Protein AF-X1IYI1-F1 (afdb_monomer)

Secondary structure (DSSP, 8-state):
--HHHHHHHHHHHHHHHHHHHHHHHHHHHHHH-SB-TTSSB--TT-SS-HHHHHHS-HHHHHHTTSPTTTTHHHHHHHHHHHHT-

Structure (mmCIF, N/CA/C/O backbone):
data_AF-X1IYI1-F1
#
_entry.id   AF-X1IYI1-F1
#
loop_
_atom_site.group_PDB
_atom_site.id
_atom_site.type_symbol
_atom_site.label_atom_id
_atom_site.label_alt_id
_atom_site.label_comp_id
_atom_site.label_asym_id
_atom_site.label_entity_id
_atom_site.label_seq_id
_atom_site.pdbx_PDB_ins_code
_atom_site.Cartn_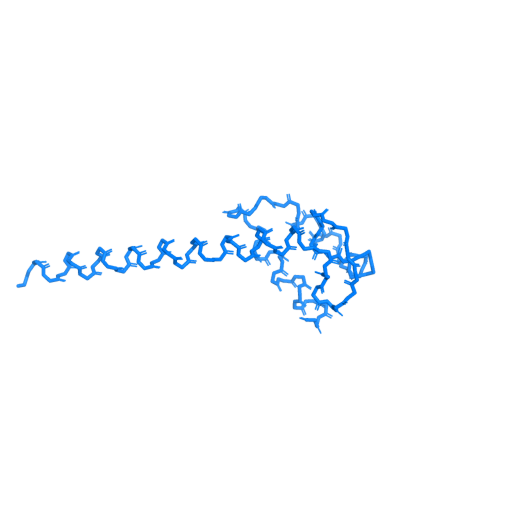x
_atom_site.Cartn_y
_atom_site.Cartn_z
_atom_site.occupancy
_atom_site.B_iso_or_equiv
_atom_site.auth_seq_id
_atom_site.auth_comp_id
_atom_site.auth_asym_id
_atom_site.auth_atom_id
_atom_site.pdbx_PDB_model_num
ATOM 1 N N . GLY A 1 1 ? 2.134 32.873 -31.382 1.00 56.72 1 GLY A N 1
ATOM 2 C CA . GLY A 1 1 ? 1.916 31.482 -31.835 1.00 56.72 1 GLY A CA 1
ATOM 3 C C . GLY A 1 1 ? 3.157 30.590 -31.949 1.00 56.72 1 GLY A C 1
ATOM 4 O O . GLY A 1 1 ? 3.214 29.820 -32.886 1.00 56.72 1 GLY A O 1
ATOM 5 N N . LYS A 1 2 ? 4.096 30.587 -30.991 1.00 51.59 2 LYS A N 1
ATOM 6 C CA . LYS A 1 2 ? 5.068 29.479 -30.757 1.00 51.59 2 LYS A CA 1
ATOM 7 C C . LYS A 1 2 ? 5.401 29.405 -29.258 1.00 51.59 2 LYS A C 1
ATOM 9 O O . LYS A 1 2 ? 5.211 28.380 -28.617 1.00 51.59 2 LYS A O 1
ATOM 14 N N . ILE A 1 3 ? 5.663 30.581 -28.688 1.00 59.62 3 ILE A N 1
ATOM 15 C CA . ILE A 1 3 ? 5.925 30.853 -27.262 1.00 59.62 3 ILE A CA 1
ATOM 16 C C . ILE A 1 3 ? 4.841 30.329 -26.290 1.00 59.62 3 ILE A C 1
ATOM 18 O O . ILE A 1 3 ? 5.154 29.854 -25.200 1.00 59.62 3 ILE A O 1
ATOM 22 N N . GLU A 1 4 ? 3.556 30.398 -26.659 1.00 54.19 4 GLU A N 1
ATOM 23 C CA . GLU A 1 4 ? 2.451 29.922 -25.803 1.00 54.19 4 GLU A CA 1
ATOM 24 C C . GLU A 1 4 ? 2.322 28.392 -25.767 1.00 54.19 4 GLU A C 1
ATOM 26 O O . GLU A 1 4 ? 1.936 27.838 -24.737 1.00 54.19 4 GLU A O 1
ATOM 31 N N . GLY A 1 5 ? 2.673 27.699 -26.857 1.00 53.12 5 GLY A N 1
ATOM 32 C CA . GLY A 1 5 ? 2.664 26.233 -26.915 1.00 53.12 5 GLY A CA 1
ATOM 33 C C . GLY A 1 5 ? 3.762 25.623 -26.042 1.00 53.12 5 GLY A C 1
ATOM 34 O O . GLY A 1 5 ? 3.513 24.679 -25.293 1.00 53.12 5 GLY A O 1
ATOM 35 N N . GLU A 1 6 ? 4.953 26.227 -26.053 1.00 57.56 6 GLU A N 1
ATOM 36 C CA . GLU A 1 6 ? 6.094 25.793 -25.238 1.00 57.56 6 GLU A CA 1
ATOM 37 C C . GLU A 1 6 ? 5.871 26.042 -23.739 1.00 57.56 6 GLU A C 1
ATOM 39 O O . GLU A 1 6 ? 6.167 25.174 -22.912 1.00 57.56 6 GLU A O 1
ATOM 44 N N . ARG A 1 7 ? 5.273 27.187 -23.367 1.00 61.66 7 ARG A N 1
ATOM 45 C CA . ARG A 1 7 ? 4.893 27.474 -21.971 1.00 61.66 7 ARG A CA 1
ATOM 46 C C . ARG A 1 7 ? 3.849 26.492 -21.443 1.00 61.66 7 ARG A C 1
ATOM 48 O O . ARG A 1 7 ? 4.035 25.964 -20.349 1.00 61.66 7 ARG A O 1
ATOM 55 N N . LYS A 1 8 ? 2.793 26.202 -22.214 1.00 61.78 8 LYS A N 1
ATOM 56 C CA . LYS A 1 8 ? 1.764 25.222 -21.818 1.00 61.78 8 LYS A CA 1
ATOM 57 C C . LYS A 1 8 ? 2.354 23.820 -21.645 1.00 61.78 8 LYS A C 1
ATOM 59 O O . LYS A 1 8 ? 2.086 23.180 -20.632 1.00 61.78 8 LYS A O 1
ATOM 64 N N . GLY A 1 9 ? 3.224 23.383 -22.559 1.00 62.78 9 GLY A N 1
ATOM 65 C CA . GLY A 1 9 ? 3.914 22.094 -22.454 1.00 62.78 9 GLY A CA 1
ATOM 66 C C . GLY A 1 9 ? 4.807 21.978 -21.212 1.00 62.78 9 GLY A C 1
ATOM 67 O O . GLY A 1 9 ? 4.819 20.937 -20.558 1.00 62.78 9 GLY A O 1
ATOM 68 N N . LYS A 1 10 ? 5.517 23.050 -20.837 1.00 60.50 10 LYS A N 1
ATOM 69 C CA . LYS A 1 10 ? 6.390 23.064 -19.650 1.00 60.50 10 LYS A CA 1
ATOM 70 C C . LYS A 1 10 ? 5.598 23.060 -18.337 1.00 60.50 10 LYS A C 1
ATOM 72 O O . LYS A 1 10 ? 5.950 22.326 -17.420 1.00 60.50 10 LYS A O 1
ATOM 77 N N . ILE A 1 11 ? 4.500 23.816 -18.271 1.00 63.91 11 ILE A N 1
ATOM 78 C CA . ILE A 1 11 ? 3.597 23.833 -17.108 1.00 63.91 11 ILE A CA 1
ATOM 79 C C . ILE A 1 11 ? 2.941 22.461 -16.919 1.00 63.91 11 ILE A C 1
ATOM 81 O O . ILE A 1 11 ? 2.895 21.952 -15.804 1.00 63.91 11 ILE A O 1
ATOM 85 N N . MET A 1 12 ? 2.488 21.830 -18.005 1.00 60.66 12 MET A N 1
ATOM 86 C CA . MET A 1 12 ? 1.837 20.521 -17.948 1.00 60.66 12 MET A CA 1
ATOM 87 C C . MET A 1 12 ? 2.812 19.413 -17.525 1.00 60.66 12 MET A C 1
ATOM 89 O O . MET A 1 12 ? 2.459 18.593 -16.684 1.00 60.66 12 MET A O 1
ATOM 93 N N . LYS A 1 13 ? 4.063 19.442 -18.009 1.00 62.06 13 LYS A N 1
ATOM 94 C CA . LYS A 1 13 ? 5.127 18.531 -17.552 1.00 62.06 13 LYS A CA 1
ATOM 95 C C . LYS A 1 13 ? 5.485 18.734 -16.078 1.00 62.06 13 LYS A C 1
ATOM 97 O O . LYS A 1 13 ? 5.575 17.756 -15.351 1.00 62.06 13 LYS A O 1
ATOM 102 N N . ASN A 1 14 ? 5.636 19.976 -15.617 1.00 61.69 14 ASN A N 1
ATOM 103 C CA . ASN A 1 14 ? 5.915 20.252 -14.203 1.00 61.69 14 ASN A CA 1
ATOM 104 C C . ASN A 1 14 ? 4.761 19.810 -13.297 1.00 61.69 14 ASN A C 1
ATOM 106 O O . ASN A 1 14 ? 5.002 19.213 -12.254 1.00 61.69 14 ASN A O 1
ATOM 110 N N . LYS A 1 15 ? 3.515 20.024 -13.732 1.00 58.16 15 LYS A N 1
ATOM 111 C CA . LYS A 1 15 ? 2.330 19.555 -13.012 1.00 58.16 15 LYS A CA 1
ATOM 112 C C . LYS A 1 15 ? 2.273 18.026 -12.950 1.00 58.16 15 LYS A C 1
ATOM 114 O O . LYS A 1 15 ? 1.976 17.490 -11.895 1.00 58.16 15 LYS A O 1
ATOM 119 N N . LEU A 1 16 ? 2.611 17.326 -14.038 1.00 60.91 16 LEU A N 1
ATOM 120 C CA . LEU A 1 16 ? 2.726 15.860 -14.056 1.00 60.91 16 LEU A CA 1
ATOM 121 C C . LEU A 1 16 ? 3.829 15.351 -13.114 1.00 60.91 16 LEU A C 1
ATOM 123 O O . LEU A 1 16 ? 3.617 14.368 -12.417 1.00 60.91 16 LEU A O 1
ATOM 127 N N . ILE A 1 17 ? 4.976 16.034 -13.044 1.00 61.22 17 ILE A N 1
ATOM 128 C CA . ILE A 1 17 ? 6.066 15.697 -12.110 1.00 61.22 17 ILE A CA 1
ATOM 129 C C . ILE A 1 17 ? 5.631 15.911 -10.652 1.00 61.22 17 ILE A C 1
ATOM 131 O O . ILE A 1 17 ? 5.955 15.101 -9.788 1.00 61.22 17 ILE A O 1
ATOM 135 N N . GLU A 1 18 ? 4.900 16.987 -10.363 1.00 56.59 18 GLU A N 1
ATOM 136 C CA . GLU A 1 18 ? 4.365 17.253 -9.023 1.00 56.59 18 GLU A CA 1
ATOM 137 C C . GLU A 1 18 ? 3.261 16.274 -8.616 1.00 56.59 18 GLU A C 1
ATOM 139 O O . GLU A 1 18 ? 3.228 15.876 -7.455 1.00 56.59 18 GLU A O 1
ATOM 144 N N . ILE A 1 19 ? 2.387 15.870 -9.545 1.00 58.53 19 ILE A N 1
ATOM 145 C CA . ILE A 1 19 ? 1.377 14.825 -9.316 1.00 58.53 19 ILE A CA 1
ATOM 146 C C . ILE A 1 19 ? 2.080 13.504 -8.983 1.00 58.53 19 ILE A C 1
ATOM 148 O O . ILE A 1 19 ? 1.877 12.973 -7.900 1.00 58.53 19 ILE A O 1
ATOM 152 N N . ASN A 1 20 ? 3.036 13.082 -9.813 1.00 64.75 20 ASN A N 1
ATOM 153 C CA . ASN A 1 20 ? 3.781 11.837 -9.610 1.00 64.75 20 ASN A CA 1
ATOM 154 C C . ASN A 1 20 ? 4.579 11.832 -8.280 1.00 64.75 20 ASN A C 1
ATOM 156 O O . ASN A 1 20 ? 4.664 10.832 -7.575 1.00 64.75 20 ASN A O 1
ATOM 160 N N . ARG A 1 21 ? 5.107 12.992 -7.854 1.00 60.88 21 ARG A N 1
ATOM 161 C CA . ARG A 1 21 ? 5.739 13.137 -6.526 1.00 60.88 21 ARG A CA 1
ATOM 162 C C . ARG A 1 21 ? 4.755 13.069 -5.358 1.00 60.88 21 ARG A C 1
ATOM 164 O O . ARG A 1 21 ? 5.155 12.649 -4.272 1.00 60.88 21 ARG A O 1
ATOM 171 N N . LYS A 1 22 ? 3.517 13.536 -5.535 1.00 59.94 22 LYS A N 1
ATOM 172 C CA . LYS A 1 22 ? 2.479 13.439 -4.498 1.00 59.94 22 LYS A CA 1
ATOM 173 C C . LYS A 1 22 ? 2.026 11.996 -4.316 1.00 59.94 22 LYS A C 1
ATOM 175 O O . LYS A 1 22 ? 1.884 11.576 -3.171 1.00 59.94 22 LYS A O 1
ATOM 180 N N . ASP A 1 23 ? 1.914 11.254 -5.410 1.00 77.56 23 ASP A N 1
ATOM 181 C CA . ASP A 1 23 ? 1.553 9.838 -5.391 1.00 77.56 23 ASP A CA 1
ATOM 182 C C . ASP A 1 23 ? 2.635 9.031 -4.660 1.00 77.56 23 ASP A C 1
ATOM 184 O O . ASP A 1 23 ? 2.338 8.335 -3.692 1.00 77.56 23 ASP A O 1
ATOM 188 N N . TRP A 1 24 ? 3.916 9.261 -4.981 1.00 88.56 24 TRP A N 1
ATOM 189 C CA . TRP A 1 24 ? 5.037 8.627 -4.274 1.00 88.56 24 TRP A CA 1
ATOM 190 C C . TRP A 1 24 ? 4.972 8.797 -2.753 1.00 88.56 24 TRP A C 1
ATOM 192 O O . TRP A 1 24 ? 5.183 7.851 -1.992 1.00 88.56 24 TRP A O 1
ATOM 202 N N . LYS A 1 25 ? 4.722 10.030 -2.293 1.00 90.56 25 LYS A N 1
ATOM 203 C CA . LYS A 1 25 ? 4.708 10.326 -0.861 1.00 90.56 25 LYS A CA 1
ATOM 204 C C . LYS A 1 25 ? 3.561 9.611 -0.153 1.00 90.56 25 LYS A C 1
ATOM 206 O O . LYS A 1 25 ? 3.784 9.119 0.946 1.0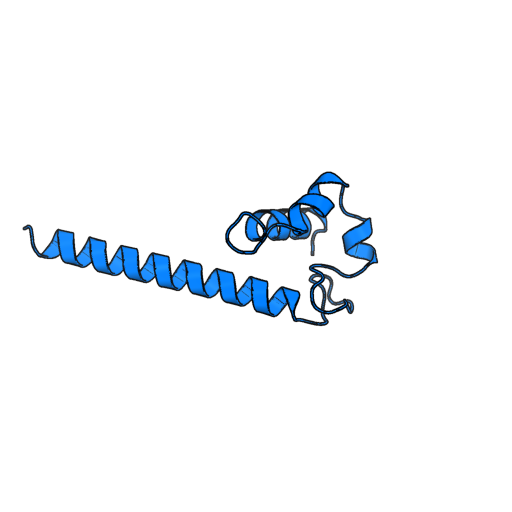0 90.56 25 LYS A O 1
ATOM 211 N N . PHE A 1 26 ? 2.389 9.517 -0.781 1.00 93.44 26 PHE A N 1
ATOM 212 C CA . PHE A 1 26 ? 1.275 8.751 -0.230 1.00 93.44 26 PHE A CA 1
ATOM 213 C C . PHE A 1 26 ? 1.671 7.291 0.011 1.00 93.44 26 PHE A C 1
ATOM 215 O O . PHE A 1 26 ? 1.562 6.817 1.137 1.00 93.44 26 PHE A O 1
ATOM 222 N N . TYR A 1 27 ? 2.208 6.608 -1.003 1.00 94.06 27 TYR A N 1
ATOM 223 C CA . TYR A 1 27 ? 2.589 5.196 -0.884 1.00 94.06 27 TYR A CA 1
ATOM 224 C C . TYR A 1 27 ? 3.729 4.965 0.110 1.00 94.06 27 TYR A C 1
ATOM 226 O O . TYR A 1 27 ? 3.742 3.971 0.834 1.00 94.06 27 TYR A O 1
ATOM 234 N N . TYR A 1 28 ? 4.677 5.899 0.189 1.00 94.62 28 TYR A N 1
ATOM 235 C CA . TYR A 1 28 ? 5.728 5.845 1.199 1.00 94.62 28 TYR A CA 1
ATOM 236 C C . TYR A 1 28 ? 5.171 6.004 2.620 1.00 94.62 28 TYR A C 1
ATOM 238 O O . TYR A 1 28 ? 5.541 5.246 3.517 1.00 94.62 28 TYR A O 1
ATOM 246 N N . ASP A 1 29 ? 4.290 6.984 2.832 1.00 94.69 29 ASP A N 1
ATOM 247 C CA . ASP A 1 29 ? 3.684 7.240 4.138 1.00 94.69 29 ASP A CA 1
ATOM 248 C C . ASP A 1 29 ? 2.769 6.076 4.554 1.00 94.69 29 ASP A C 1
ATOM 250 O O . ASP A 1 29 ? 2.824 5.650 5.705 1.00 94.69 29 ASP A O 1
ATOM 254 N N . GLU A 1 30 ? 2.003 5.508 3.617 1.00 94.75 30 GLU A N 1
ATOM 255 C CA . GLU A 1 30 ? 1.209 4.293 3.820 1.00 94.75 30 GLU A CA 1
ATOM 256 C C . GLU A 1 30 ? 2.099 3.151 4.301 1.00 94.75 30 GLU A C 1
ATOM 258 O O . GLU A 1 30 ? 1.854 2.609 5.376 1.00 94.75 30 GLU A O 1
ATOM 263 N N . LEU A 1 31 ? 3.184 2.834 3.587 1.00 95.19 31 LEU A N 1
ATOM 264 C CA . LEU A 1 31 ? 4.093 1.762 3.988 1.00 95.19 31 LEU A CA 1
ATOM 265 C C . LEU A 1 31 ? 4.672 1.996 5.382 1.00 95.19 31 LEU A C 1
ATOM 267 O O . LEU A 1 31 ? 4.827 1.044 6.142 1.00 95.19 31 LEU A O 1
ATOM 271 N N . MET A 1 32 ? 4.994 3.238 5.734 1.00 96.38 32 MET A N 1
ATOM 272 C CA . MET A 1 32 ? 5.558 3.571 7.042 1.00 96.38 32 MET A CA 1
ATOM 273 C C . MET A 1 32 ? 4.515 3.659 8.166 1.00 96.38 32 MET A C 1
ATOM 275 O O . MET A 1 32 ? 4.909 3.627 9.331 1.00 96.38 32 MET A O 1
ATOM 279 N N . SER A 1 33 ? 3.226 3.731 7.831 1.00 95.94 33 SER A N 1
ATOM 280 C CA . SER A 1 33 ? 2.109 3.713 8.777 1.00 95.94 33 SER A CA 1
ATOM 281 C C . SER A 1 33 ? 1.992 2.369 9.501 1.00 95.94 33 SER A C 1
ATOM 283 O O . SER A 1 33 ? 2.297 1.308 8.943 1.00 95.94 33 SER A O 1
ATOM 285 N N . ASP A 1 34 ? 1.488 2.417 10.731 1.00 97.19 34 ASP A N 1
ATOM 286 C CA . ASP A 1 34 ? 1.063 1.266 11.524 1.00 97.19 34 ASP A CA 1
ATOM 287 C C . ASP A 1 34 ? -0.439 0.962 11.378 1.00 97.19 34 ASP A C 1
ATOM 289 O O . ASP A 1 34 ? -0.949 0.067 12.046 1.00 97.19 34 ASP A O 1
ATOM 293 N N .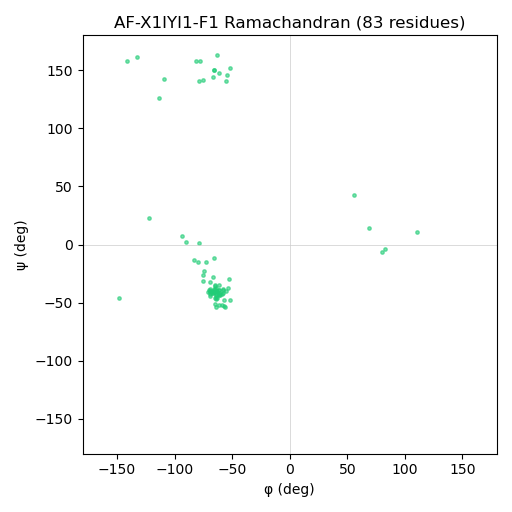 GLU A 1 35 ? -1.143 1.648 10.474 1.00 97.56 35 GLU A N 1
ATOM 294 C CA . GLU A 1 35 ? -2.566 1.451 10.182 1.00 97.56 35 GLU A CA 1
ATOM 295 C C . GLU A 1 35 ? -2.776 0.900 8.763 1.00 97.56 35 GLU A C 1
ATOM 297 O O . GLU A 1 35 ? -2.284 1.450 7.780 1.00 97.56 35 GLU A O 1
ATOM 302 N N . CYS A 1 36 ? -3.502 -0.211 8.654 1.00 97.88 36 CYS A N 1
ATOM 303 C CA . CYS A 1 36 ? -3.931 -0.832 7.401 1.00 97.88 36 CYS A CA 1
ATOM 304 C C . CYS A 1 36 ? -5.131 -0.094 6.798 1.00 97.88 36 CYS A C 1
ATOM 306 O O . CYS A 1 36 ? -5.926 0.478 7.532 1.00 97.88 36 CYS A O 1
ATOM 308 N N . ALA A 1 37 ? -5.352 -0.229 5.488 1.00 95.94 37 ALA A N 1
ATOM 309 C CA . ALA A 1 37 ? -6.532 0.319 4.809 1.00 95.94 37 ALA A CA 1
ATOM 310 C C . ALA A 1 37 ? -7.877 -0.091 5.454 1.00 95.94 37 ALA A C 1
ATOM 312 O O . ALA A 1 37 ? -8.826 0.678 5.452 1.00 95.94 37 ALA A O 1
ATOM 313 N N . CYS A 1 38 ? -7.949 -1.268 6.086 1.00 96.94 38 CYS A N 1
ATOM 314 C CA . CYS A 1 38 ? -9.139 -1.710 6.825 1.00 96.94 38 CYS A CA 1
ATOM 315 C C . CYS A 1 38 ? -9.307 -1.085 8.230 1.00 96.94 38 CYS A C 1
ATOM 317 O O . CYS A 1 38 ? -10.219 -1.472 8.958 1.00 96.94 38 CYS A O 1
ATOM 319 N N . GLY A 1 39 ? -8.402 -0.196 8.652 1.00 96.38 39 GLY A N 1
ATOM 320 C CA . GLY A 1 39 ? -8.368 0.443 9.975 1.00 96.38 39 GLY A CA 1
ATOM 321 C C . GLY A 1 39 ? -7.712 -0.384 11.090 1.00 96.38 39 GLY A C 1
ATOM 322 O O . GLY A 1 39 ? -7.578 0.086 12.216 1.00 96.38 39 GLY A O 1
ATOM 323 N N . MET A 1 40 ? -7.296 -1.625 10.816 1.00 96.94 40 MET A N 1
ATOM 324 C CA . MET A 1 40 ? -6.565 -2.456 11.785 1.00 96.94 40 MET A CA 1
ATOM 325 C C . MET A 1 40 ? -5.077 -2.110 11.813 1.00 96.94 40 MET A C 1
ATOM 327 O O . MET A 1 40 ? -4.521 -1.665 10.812 1.00 96.94 40 MET A O 1
ATOM 331 N N . GLN A 1 41 ? -4.391 -2.425 12.912 1.00 97.44 41 GLN A N 1
ATOM 332 C CA . GLN A 1 41 ? -2.943 -2.239 12.972 1.00 97.44 41 GLN A CA 1
ATOM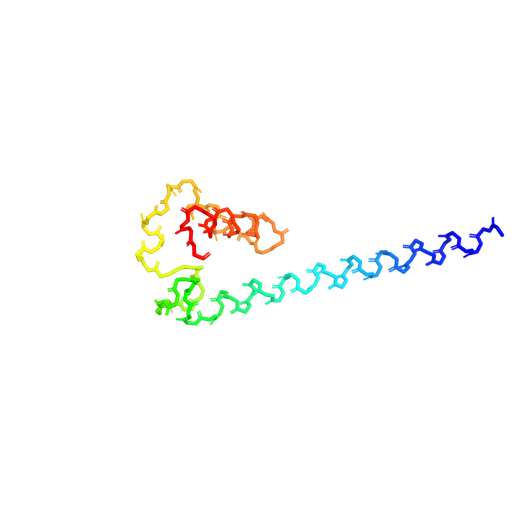 333 C C . GLN A 1 41 ? -2.181 -3.168 12.010 1.00 97.44 41 GLN A C 1
ATOM 335 O O . GLN A 1 41 ? -2.537 -4.337 11.814 1.00 97.44 41 GLN A O 1
ATOM 340 N N . LYS A 1 42 ? -1.094 -2.649 11.436 1.00 97.25 42 LYS A N 1
ATOM 341 C CA . LYS A 1 42 ? -0.098 -3.379 10.647 1.00 97.25 42 LYS A CA 1
ATOM 342 C C . LYS A 1 42 ? 1.315 -3.025 11.095 1.00 97.25 42 LYS A C 1
ATOM 344 O O . LYS A 1 42 ? 1.553 -2.006 11.732 1.00 97.25 42 LYS A O 1
ATOM 349 N N . GLU A 1 43 ? 2.268 -3.876 10.742 1.00 96.12 43 GLU A N 1
ATOM 350 C CA . GLU A 1 43 ? 3.678 -3.559 10.951 1.00 96.12 43 GLU A CA 1
ATOM 351 C C . GLU A 1 43 ? 4.153 -2.540 9.902 1.00 96.12 43 GLU A C 1
ATOM 353 O O . GLU A 1 43 ? 3.803 -2.673 8.722 1.00 96.12 43 GLU A O 1
ATOM 358 N N . PRO A 1 44 ? 5.006 -1.570 10.279 1.00 95.56 44 PRO A N 1
ATOM 359 C CA . PRO A 1 44 ? 5.653 -0.698 9.311 1.00 95.56 44 PRO A CA 1
ATOM 360 C C . PRO A 1 44 ? 6.394 -1.502 8.233 1.00 95.56 44 PRO A C 1
ATOM 362 O O . PRO A 1 44 ? 6.992 -2.548 8.498 1.00 95.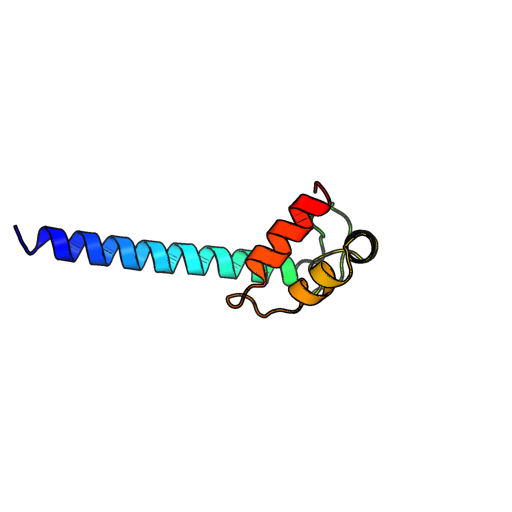56 44 PRO A O 1
ATOM 365 N N . ARG A 1 45 ? 6.400 -0.971 7.009 1.00 94.25 45 ARG A N 1
ATOM 366 C CA . ARG A 1 45 ? 6.910 -1.576 5.764 1.00 94.25 45 ARG A CA 1
ATOM 367 C C . ARG A 1 45 ? 6.105 -2.773 5.249 1.00 94.25 45 ARG A C 1
ATOM 369 O O . ARG A 1 45 ? 6.584 -3.504 4.382 1.00 94.25 45 ARG A O 1
ATOM 376 N N . LYS A 1 46 ? 4.895 -2.988 5.763 1.00 95.88 46 LYS A N 1
ATOM 377 C CA . LYS A 1 46 ? 3.884 -3.868 5.164 1.00 95.88 46 LYS A CA 1
ATOM 378 C C . LYS A 1 46 ? 2.764 -3.008 4.602 1.00 95.88 46 LYS A C 1
ATOM 380 O O . LYS A 1 46 ? 2.397 -2.040 5.246 1.00 95.88 46 LYS A O 1
ATOM 385 N N . SER A 1 47 ? 2.196 -3.385 3.462 1.00 96.50 47 SER A N 1
ATOM 386 C CA . SER A 1 47 ? 1.054 -2.670 2.867 1.00 96.50 47 SER A CA 1
ATOM 387 C C . SER A 1 47 ? -0.272 -2.952 3.582 1.00 96.50 47 SER A C 1
ATOM 389 O O . SER A 1 47 ? -1.199 -2.158 3.559 1.00 96.50 47 SER A O 1
ATOM 391 N N . PHE A 1 48 ? -0.391 -4.118 4.222 1.00 98.19 48 PHE A N 1
ATOM 392 C CA . PHE A 1 48 ? -1.632 -4.561 4.855 1.00 98.19 48 PHE A CA 1
ATOM 393 C C . PHE A 1 48 ? -1.352 -5.270 6.178 1.00 98.19 48 PHE A C 1
ATOM 395 O O . PHE A 1 48 ? -0.261 -5.807 6.395 1.00 98.19 48 PHE A O 1
ATOM 402 N N . CYS A 1 49 ? -2.359 -5.322 7.051 1.00 98.12 49 CYS A N 1
ATOM 403 C CA . CYS A 1 49 ? -2.338 -6.193 8.220 1.00 98.12 49 CYS A CA 1
ATOM 404 C C . CYS A 1 49 ? -2.299 -7.667 7.785 1.00 98.12 49 CYS A C 1
ATOM 406 O O . CYS A 1 49 ? -2.628 -8.012 6.646 1.00 98.12 49 CYS A O 1
ATOM 408 N N . TYR A 1 50 ? -1.932 -8.563 8.701 1.00 97.12 50 TYR A N 1
ATOM 409 C CA . TYR A 1 50 ? -1.794 -9.987 8.385 1.00 97.12 50 TYR A CA 1
ATOM 410 C C . TYR A 1 50 ? -3.070 -10.602 7.777 1.00 97.12 50 TYR A C 1
ATOM 412 O O . TYR A 1 50 ? -2.982 -11.372 6.822 1.00 97.12 50 TYR A O 1
ATOM 420 N N . GLY A 1 51 ? -4.250 -10.229 8.287 1.00 97.56 51 GLY A N 1
ATOM 421 C CA . GLY A 1 51 ? -5.537 -10.732 7.795 1.00 97.56 51 GLY A CA 1
ATOM 422 C C . GLY A 1 51 ? -5.816 -10.327 6.347 1.00 97.56 51 GLY A C 1
ATOM 423 O O . GLY A 1 51 ? -6.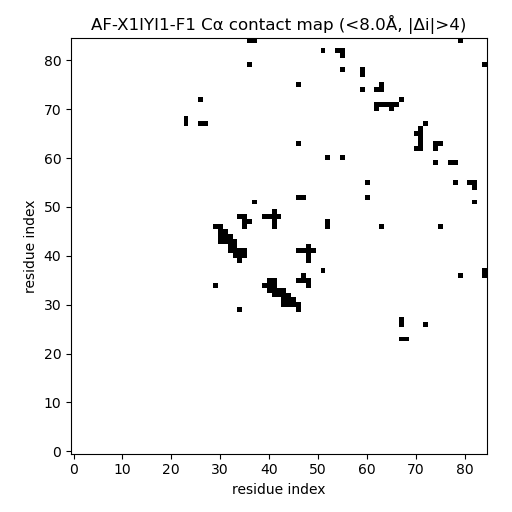019 -11.192 5.497 1.00 97.56 51 GLY A O 1
ATOM 424 N N . CYS A 1 52 ? -5.746 -9.027 6.048 1.00 98.25 52 CYS A N 1
ATOM 425 C CA . CYS A 1 52 ? -5.909 -8.510 4.688 1.00 98.25 52 CYS A CA 1
ATOM 426 C C . CYS A 1 52 ? -4.845 -9.074 3.739 1.00 98.25 52 CYS A C 1
ATOM 428 O O . CYS A 1 52 ? -5.176 -9.512 2.643 1.00 98.25 52 CYS A O 1
ATOM 430 N N . TYR A 1 53 ? -3.585 -9.162 4.175 1.00 97.88 53 TYR A N 1
ATOM 431 C CA . TYR A 1 53 ? -2.522 -9.737 3.353 1.00 97.88 53 TYR A CA 1
ATOM 432 C C . TYR A 1 53 ? -2.798 -11.205 2.999 1.00 97.88 53 TYR A C 1
ATOM 434 O O . TYR A 1 53 ? -2.604 -11.607 1.856 1.00 97.88 53 TYR A O 1
ATOM 442 N N . MET A 1 54 ? -3.279 -12.014 3.947 1.00 98.00 54 MET A N 1
ATOM 443 C CA . MET A 1 54 ? -3.595 -13.425 3.695 1.00 98.00 54 MET A CA 1
ATOM 444 C C . MET A 1 54 ? -4.878 -13.639 2.883 1.00 98.00 54 MET A C 1
ATOM 446 O O . MET A 1 54 ? -4.994 -14.673 2.226 1.00 98.00 54 MET A O 1
ATOM 450 N N . ALA A 1 55 ? -5.800 -12.674 2.877 1.00 97.94 55 ALA A N 1
ATOM 451 C CA . ALA A 1 55 ? -6.988 -12.692 2.023 1.00 97.94 55 ALA A CA 1
ATOM 452 C C . ALA A 1 55 ? -6.671 -12.423 0.537 1.00 97.94 55 ALA A C 1
ATOM 454 O O . ALA A 1 55 ? -7.495 -12.709 -0.335 1.00 97.94 55 ALA A O 1
ATOM 455 N N . LEU A 1 56 ? -5.475 -11.909 0.230 1.00 98.06 56 LEU A N 1
ATOM 456 C CA . LEU A 1 56 ? -5.045 -11.656 -1.140 1.00 98.06 56 LEU A CA 1
ATOM 457 C C . LEU A 1 56 ? -4.571 -12.940 -1.855 1.00 98.06 56 LEU A C 1
ATOM 459 O O . LEU A 1 56 ? -3.808 -13.747 -1.293 1.00 98.06 56 LEU A O 1
ATOM 463 N N . PRO A 1 57 ? -4.909 -13.101 -3.150 1.00 98.19 57 PRO A N 1
ATOM 464 C CA . PRO A 1 57 ? -4.305 -14.103 -4.018 1.00 98.19 57 PRO A CA 1
ATOM 465 C C . PRO A 1 57 ? -2.772 -14.047 -3.993 1.00 98.19 57 PRO A C 1
ATOM 467 O O . PRO A 1 57 ? -2.158 -13.003 -3.765 1.00 98.19 57 PRO A O 1
ATOM 470 N N . ARG A 1 58 ? -2.122 -15.189 -4.249 1.00 97.81 58 ARG A N 1
ATOM 471 C CA . ARG A 1 58 ? -0.651 -15.296 -4.201 1.00 97.81 58 ARG A CA 1
ATOM 472 C C . ARG A 1 58 ? 0.047 -14.318 -5.151 1.00 97.81 58 ARG A C 1
ATOM 474 O O . ARG A 1 58 ? 1.084 -13.774 -4.785 1.00 97.81 58 ARG A O 1
ATOM 481 N N . ASP A 1 59 ? -0.504 -14.108 -6.343 1.00 97.94 59 ASP A N 1
ATOM 482 C CA . ASP A 1 59 ? 0.087 -13.198 -7.327 1.00 97.94 59 ASP A CA 1
ATOM 483 C C . ASP A 1 59 ? -0.008 -11.733 -6.882 1.00 97.94 59 ASP A C 1
ATOM 485 O O . ASP A 1 59 ? 1.004 -11.040 -6.915 1.00 97.94 59 ASP A O 1
ATOM 489 N N . MET A 1 60 ? -1.152 -11.306 -6.332 1.00 98.19 60 MET A N 1
ATOM 490 C CA . MET A 1 60 ? -1.308 -9.961 -5.759 1.00 98.19 60 MET A CA 1
ATOM 491 C C . MET A 1 60 ? -0.331 -9.720 -4.608 1.00 98.19 60 MET A C 1
ATOM 493 O O . MET A 1 60 ? 0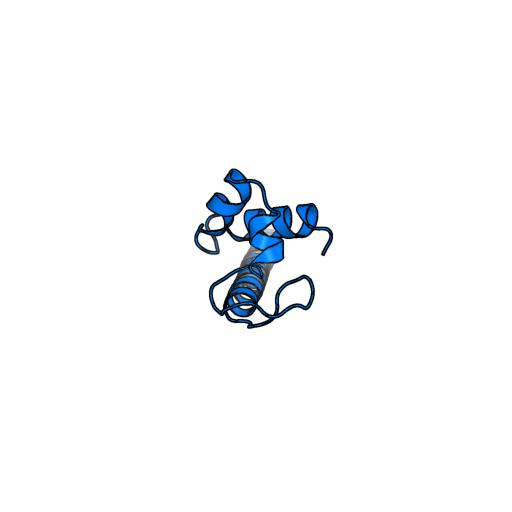.338 -8.692 -4.563 1.00 98.19 60 MET A O 1
ATOM 497 N N . ARG A 1 61 ? -0.167 -10.704 -3.713 1.00 98.06 61 ARG A N 1
ATOM 498 C CA . ARG A 1 61 ? 0.837 -10.624 -2.644 1.00 98.06 61 ARG A CA 1
ATOM 499 C C . ARG A 1 61 ? 2.249 -10.433 -3.179 1.00 98.06 61 ARG A C 1
ATOM 501 O O . ARG A 1 61 ? 3.000 -9.667 -2.593 1.00 98.06 61 ARG A O 1
ATOM 508 N N . ARG A 1 62 ? 2.624 -11.131 -4.258 1.00 97.62 62 ARG A N 1
ATOM 509 C CA . ARG A 1 62 ? 3.941 -10.978 -4.896 1.00 97.62 62 ARG A CA 1
ATOM 510 C C . ARG A 1 62 ? 4.111 -9.572 -5.466 1.00 97.62 62 ARG A C 1
ATOM 512 O O . ARG A 1 62 ? 5.184 -8.999 -5.314 1.00 97.62 62 ARG A O 1
ATOM 519 N N . ASP A 1 63 ? 3.078 -9.035 -6.105 1.00 97.00 63 ASP A N 1
ATOM 520 C CA . ASP A 1 63 ? 3.146 -7.728 -6.758 1.00 97.00 63 ASP A CA 1
ATOM 521 C C . ASP A 1 63 ? 3.319 -6.569 -5.763 1.00 97.00 63 ASP A C 1
ATOM 523 O O . ASP A 1 63 ? 3.996 -5.600 -6.094 1.00 97.00 63 ASP A O 1
ATOM 527 N N . LEU A 1 64 ? 2.842 -6.706 -4.521 1.00 96.94 64 LEU A N 1
ATOM 528 C CA . LEU A 1 64 ? 3.066 -5.725 -3.446 1.00 96.94 64 LEU A CA 1
ATOM 529 C C . LEU A 1 64 ? 4.532 -5.585 -3.003 1.00 96.94 64 LEU A C 1
ATOM 531 O O . LEU A 1 64 ? 4.862 -4.664 -2.265 1.00 96.94 64 LEU A O 1
ATOM 535 N N . TRP A 1 65 ? 5.420 -6.488 -3.424 1.00 95.62 65 TRP A N 1
ATOM 536 C CA . TRP A 1 65 ? 6.857 -6.380 -3.142 1.00 95.62 65 TRP A CA 1
ATOM 537 C C . TRP A 1 65 ? 7.627 -5.603 -4.210 1.00 95.62 65 TRP A C 1
ATOM 539 O O . TRP A 1 65 ? 8.852 -5.494 -4.119 1.00 95.62 65 TRP A O 1
ATOM 549 N N . LYS A 1 66 ? 6.941 -5.081 -5.232 1.00 94.81 66 LYS A N 1
ATOM 550 C CA . LYS A 1 66 ? 7.562 -4.187 -6.208 1.00 94.81 66 LYS A CA 1
ATOM 551 C C . LYS A 1 66 ? 7.987 -2.877 -5.534 1.00 94.81 66 LYS A C 1
ATOM 553 O O . LYS A 1 66 ? 7.354 -2.454 -4.566 1.00 94.81 66 LYS A O 1
ATOM 558 N N . PRO A 1 67 ? 9.050 -2.223 -6.025 1.00 92.44 67 PRO A N 1
ATOM 559 C CA . PRO A 1 67 ? 9.383 -0.873 -5.596 1.00 92.44 67 PRO A CA 1
ATOM 560 C C . PRO A 1 67 ? 8.257 0.111 -5.934 1.00 92.44 67 PRO A C 1
ATOM 562 O O . PRO A 1 67 ? 7.604 -0.020 -6.973 1.00 92.44 67 PRO A O 1
ATOM 565 N N . ILE A 1 68 ? 8.075 1.131 -5.089 1.00 91.25 68 ILE A N 1
ATOM 566 C 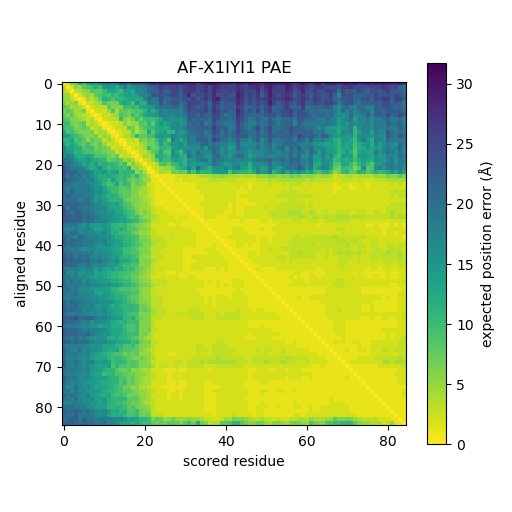CA . ILE A 1 68 ? 7.285 2.31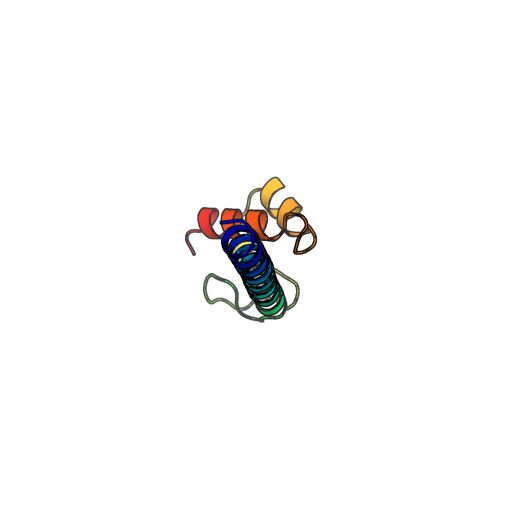3 -5.462 1.00 91.25 68 ILE A CA 1
ATOM 567 C C . ILE A 1 68 ? 7.895 2.883 -6.756 1.00 91.25 68 ILE A C 1
ATOM 569 O O . ILE A 1 68 ? 9.116 2.841 -6.939 1.00 91.25 68 ILE A O 1
ATOM 573 N N . GLY A 1 69 ? 7.059 3.350 -7.679 1.00 88.81 69 GLY A N 1
ATOM 574 C CA . GLY A 1 69 ? 7.423 3.851 -9.003 1.00 88.81 69 GLY A CA 1
ATOM 575 C C . GLY A 1 69 ? 7.682 2.765 -10.050 1.00 88.81 69 GLY A C 1
ATOM 576 O O . GLY A 1 69 ? 7.865 3.092 -11.222 1.00 88.81 69 GLY A O 1
ATOM 577 N N . GLU A 1 70 ? 7.694 1.488 -9.654 1.00 90.69 70 GLU A N 1
ATOM 578 C CA . GLU A 1 70 ? 7.930 0.332 -10.532 1.00 90.69 70 GLU A CA 1
ATOM 579 C C . GLU A 1 70 ? 6.771 -0.683 -10.504 1.00 90.69 70 GLU A C 1
ATOM 581 O O . GLU A 1 70 ? 6.941 -1.860 -10.839 1.00 90.69 70 GLU A O 1
ATOM 586 N N . GLY A 1 71 ? 5.573 -0.238 -10.120 1.00 92.25 71 GLY A N 1
ATOM 587 C CA . GLY A 1 71 ? 4.362 -1.057 -10.150 1.00 92.25 71 GLY A CA 1
ATOM 588 C C . GLY A 1 71 ? 3.805 -1.441 -8.780 1.00 92.25 71 GLY A C 1
ATOM 589 O O . GLY A 1 71 ? 2.959 -2.336 -8.709 1.00 92.25 71 GLY A O 1
ATOM 590 N N . TYR A 1 72 ? 4.312 -0.843 -7.696 1.00 95.25 72 TYR A N 1
ATOM 591 C CA . TYR A 1 72 ? 3.737 -1.000 -6.356 1.00 95.25 72 TYR A CA 1
ATOM 592 C C . TYR A 1 72 ? 2.352 -0.361 -6.278 1.00 95.25 72 TYR A C 1
ATOM 594 O O . TYR A 1 72 ? 1.441 -0.935 -5.694 1.00 95.25 72 TYR A O 1
ATOM 602 N N . GLU A 1 73 ? 2.200 0.814 -6.879 1.00 94.00 73 GLU A N 1
ATOM 603 C CA . GLU A 1 73 ? 1.005 1.648 -6.831 1.00 94.00 73 GLU A CA 1
ATOM 604 C C . GLU A 1 73 ? -0.211 0.903 -7.378 1.00 94.00 73 GLU A C 1
ATOM 606 O O . GLU A 1 73 ? -1.209 0.723 -6.682 1.00 94.00 73 GLU A O 1
ATOM 611 N N . GLU A 1 74 ? -0.087 0.350 -8.584 1.00 95.19 74 GLU A N 1
ATOM 612 C CA . GLU A 1 74 ? -1.141 -0.439 -9.212 1.00 95.19 74 GLU A CA 1
ATOM 613 C C . GLU A 1 74 ? -1.418 -1.730 -8.435 1.00 95.19 74 GLU A C 1
ATOM 615 O O . GLU A 1 74 ? -2.565 -2.174 -8.361 1.00 95.19 74 GLU A O 1
ATOM 620 N N . ALA A 1 75 ? -0.387 -2.338 -7.837 1.00 96.88 75 ALA A N 1
ATOM 621 C CA . ALA A 1 75 ? -0.554 -3.522 -6.999 1.00 96.88 75 ALA A CA 1
ATOM 622 C C . ALA A 1 75 ? -1.324 -3.199 -5.710 1.00 96.88 75 ALA A C 1
ATOM 624 O O . ALA A 1 75 ? -2.203 -3.968 -5.313 1.00 96.88 75 ALA A O 1
ATOM 625 N N . TYR A 1 76 ? -1.024 -2.061 -5.080 1.00 97.06 76 TYR A N 1
ATOM 626 C CA . TYR A 1 76 ? -1.699 -1.574 -3.886 1.00 97.06 76 TYR A CA 1
ATOM 627 C C . TYR A 1 76 ? -3.161 -1.237 -4.188 1.00 97.06 76 TYR A C 1
ATOM 629 O O . TYR A 1 76 ? -4.052 -1.770 -3.530 1.00 97.06 76 TYR A O 1
ATOM 637 N N . GLU A 1 77 ? -3.431 -0.443 -5.228 1.00 95.56 77 GLU A N 1
ATOM 638 C CA . GLU A 1 77 ? -4.796 -0.095 -5.643 1.00 95.56 77 GLU A CA 1
ATOM 639 C C . GLU A 1 77 ? -5.623 -1.338 -6.002 1.00 95.56 77 GLU A C 1
ATOM 641 O O . GLU A 1 77 ? -6.784 -1.462 -5.600 1.00 95.56 77 GLU A O 1
ATOM 646 N N . ALA A 1 78 ? -5.029 -2.300 -6.717 1.00 97.44 78 ALA A N 1
ATOM 647 C CA . ALA A 1 78 ? -5.697 -3.553 -7.050 1.00 97.44 78 ALA A CA 1
ATOM 648 C C . ALA A 1 78 ? -6.009 -4.394 -5.803 1.00 97.44 78 ALA A C 1
ATOM 650 O O . ALA A 1 78 ? -7.079 -5.002 -5.730 1.00 97.44 78 ALA A O 1
ATOM 651 N N . ALA A 1 79 ? -5.103 -4.421 -4.823 1.00 97.88 79 ALA A N 1
ATOM 652 C CA . ALA A 1 79 ? -5.301 -5.130 -3.565 1.00 97.88 79 ALA A CA 1
ATOM 653 C C . ALA A 1 79 ? -6.373 -4.466 -2.685 1.00 97.88 79 ALA A C 1
ATOM 655 O O . ALA A 1 79 ? -7.248 -5.166 -2.183 1.00 97.88 79 ALA A O 1
ATOM 656 N N . VAL A 1 80 ? -6.362 -3.135 -2.551 1.00 97.31 80 VAL A N 1
ATOM 657 C CA . VAL A 1 80 ? -7.406 -2.369 -1.844 1.00 97.31 80 VAL A CA 1
ATOM 658 C C . VAL A 1 80 ? -8.776 -2.649 -2.460 1.00 97.31 80 VAL A C 1
ATOM 660 O O . VAL A 1 80 ? -9.710 -3.032 -1.760 1.00 97.31 80 VAL A O 1
ATOM 663 N N . LYS A 1 81 ? -8.874 -2.584 -3.794 1.00 97.44 81 LYS A N 1
ATOM 664 C CA . LYS A 1 81 ? -10.108 -2.901 -4.520 1.00 97.44 81 LYS A CA 1
ATOM 665 C C . LYS A 1 81 ? -10.564 -4.348 -4.319 1.00 97.44 81 LYS A C 1
ATOM 667 O O . LYS A 1 81 ? -11.761 -4.588 -4.226 1.00 97.44 81 LYS A O 1
ATOM 672 N N . TRP A 1 82 ? -9.636 -5.307 -4.283 1.00 97.81 82 TRP A N 1
ATOM 673 C CA . TRP A 1 82 ? -9.952 -6.715 -4.016 1.00 97.81 82 TRP A CA 1
ATOM 674 C C . TRP A 1 82 ? -10.513 -6.926 -2.607 1.00 97.81 82 TRP A C 1
ATOM 676 O O . TRP A 1 82 ? -11.382 -7.768 -2.409 1.00 97.81 82 TRP A O 1
ATOM 686 N N . LEU A 1 83 ? -9.985 -6.186 -1.634 1.00 96.06 83 LEU A N 1
ATOM 687 C CA . LEU A 1 83 ? -10.356 -6.293 -0.227 1.00 96.06 83 LEU A CA 1
ATOM 688 C C . LEU A 1 83 ? -11.619 -5.494 0.131 1.00 96.06 83 LEU A C 1
ATOM 690 O O . LEU A 1 83 ? -12.163 -5.728 1.205 1.00 96.06 83 LEU A O 1
ATOM 694 N N . GLU A 1 84 ? -12.072 -4.595 -0.751 1.00 94.94 84 GLU A N 1
ATOM 695 C CA . GLU A 1 84 ? -13.202 -3.676 -0.534 1.00 94.94 84 GLU A CA 1
ATOM 696 C C . GLU A 1 84 ? -13.032 -2.792 0.718 1.00 94.94 84 GLU A C 1
ATOM 698 O O . GLU A 1 84 ? -13.973 -2.595 1.490 1.00 94.94 84 GLU A O 1
ATOM 703 N N . VAL A 1 85 ? -11.814 -2.271 0.919 1.00 83.88 85 VAL A N 1
ATOM 704 C CA . VAL A 1 85 ? -11.421 -1.406 2.052 1.00 83.88 85 VAL A CA 1
ATOM 705 C C . VAL A 1 85 ? -11.017 -0.008 1.613 1.00 83.88 85 VAL A C 1
ATOM 707 O O . VAL A 1 85 ? -10.709 0.173 0.414 1.00 83.88 85 VAL A O 1
#

Foldseek 3Di:
DVVVVVVVVVVVVVVVVVVLVVLLVVVQVQQQDLAEPVRDGDDRNDNHHPVLLVLDDPVLNVQCPDDVVGRNSVSSVVSCVSSVD

Solvent-accessible surface area (backbone atoms only — not comparable to full-atom values): 4767 Å² total; per-residue (Å²): 141,57,70,64,60,55,50,52,53,51,52,52,50,52,50,50,54,53,48,55,52,52,53,52,50,51,56,50,50,48,22,61,29,50,59,17,76,79,72,45,68,25,57,62,77,35,81,44,18,72,66,63,48,68,71,43,56,73,66,56,55,57,37,55,72,37,50,80,94,68,51,17,62,63,30,47,54,52,48,36,62,73,67,75,81

pLDDT: mean 86.14, std 16.13, range [51.59, 98.25]

Radius of gyration: 17.03 Å; Cα contacts (8 Å, |Δi|>4): 69; chains: 1; bounding box: 23×47×45 Å

Organism: NCBI:txid412755

Mean predicted aligned error: 8.11 Å

Sequence (85 aa):
GKIEGERKGKIMKNKLIEINRKDWKFYYDELMSDECACGMQKEPRKSFCYGCYMALPRDMRRDLWKPIGEGYEEAYEAAVKWLEV